Protein AF-A0A9D3WFK0-F1 (afdb_monomer_lite)

Sequence (139 aa):
MASHTPSLMKKAQTTSITYLSNSGHKHTTAAYNMHYFQNKQRVWCWKVLQEINKAKAWANTMHTVCHDRDNLWFRVTEFDRPNQGITSGQYRVHLRNKTCDCGKFDTLRYPCAHVIIACQNLRLNPMSYVDEVYKLETM

Radius of gyration: 16.82 Å; chains: 1; bounding box: 42×54×42 Å

Secondary structure (DSSP, 8-state):
----PPP----EEEEEEEE--TTSS--EEEEEEEEEEEETTEEEEHHHHHHHHHHHHHHTTSEEEEEETTTTEEEEEEEEEGGGTEEEEEEEEETTTTEETTSHHHHHSS--HHHHHHHHHTT--GGGGS-GGGB----

Foldseek 3Di:
DDPPDFDFDADWDFFWDFFDDPPPDDTDTDTDRFGWGDDPPFIFGPVLVVQVVVLQVQLVQKDKDDPDVVQLKIKIWAAPDVVVVHTPDIKIDGLVVQDIPVRCRRGVQADGSRLVNSCVVVVHDSVVSRDCSGTDPDD

Structure (mmCIF, N/CA/C/O backbone):
data_AF-A0A9D3WFK0-F1
#
_entry.id   AF-A0A9D3WFK0-F1
#
loop_
_atom_site.group_PDB
_atom_site.id
_atom_site.type_symbol
_atom_site.label_atom_id
_atom_site.label_alt_id
_atom_site.label_comp_id
_atom_site.label_asym_id
_atom_site.label_entity_id
_atom_site.label_seq_id
_atom_site.pdbx_PDB_ins_code
_atom_site.Cartn_x
_atom_site.Cartn_y
_atom_site.Cartn_z
_atom_site.occupancy
_atom_site.B_iso_or_equiv
_atom_site.auth_seq_id
_atom_site.auth_comp_id
_atom_site.auth_asym_id
_atom_site.auth_atom_id
_atom_site.pdbx_PDB_model_num
ATOM 1 N N . MET A 1 1 ? 3.572 29.839 17.561 1.00 33.81 1 MET A N 1
ATOM 2 C CA . MET A 1 1 ? 3.409 28.564 16.826 1.00 33.81 1 MET A CA 1
ATOM 3 C C . MET A 1 1 ? 3.117 27.479 17.849 1.00 33.81 1 MET A C 1
ATOM 5 O O . MET A 1 1 ? 4.014 27.116 18.595 1.00 33.81 1 MET A O 1
ATOM 9 N N . ALA A 1 2 ? 1.857 27.061 17.990 1.00 30.09 2 ALA A N 1
ATOM 10 C CA . ALA A 1 2 ? 1.472 26.084 19.006 1.00 30.09 2 ALA A CA 1
ATOM 11 C C . ALA A 1 2 ? 1.897 24.675 18.567 1.00 30.09 2 ALA A C 1
ATOM 13 O O . ALA A 1 2 ? 1.363 24.120 17.606 1.00 30.09 2 ALA A O 1
ATOM 14 N N . SER A 1 3 ? 2.870 24.110 19.275 1.00 39.09 3 SER A N 1
ATOM 15 C CA . SER A 1 3 ? 3.214 22.693 19.246 1.00 39.09 3 SER A CA 1
ATOM 16 C C . SER A 1 3 ? 2.056 21.900 19.853 1.00 39.09 3 SER A C 1
ATOM 18 O O . SER A 1 3 ? 1.992 21.661 21.055 1.00 39.09 3 SER A O 1
ATOM 20 N N . HIS A 1 4 ? 1.090 21.512 19.021 1.00 37.84 4 HIS A N 1
ATOM 21 C CA . HIS A 1 4 ? 0.042 20.592 19.445 1.00 37.84 4 HIS A CA 1
ATOM 22 C C . HIS A 1 4 ? 0.646 19.199 19.620 1.00 37.84 4 HIS A C 1
ATOM 24 O O . HIS A 1 4 ? 0.746 18.426 18.670 1.00 37.84 4 HIS A O 1
ATOM 30 N N . THR A 1 5 ? 1.058 18.893 20.848 1.00 40.41 5 THR A N 1
ATOM 31 C CA . THR A 1 5 ? 1.292 17.528 21.301 1.00 40.41 5 THR A CA 1
ATOM 32 C C . THR A 1 5 ? -0.044 16.781 21.262 1.00 40.41 5 THR A C 1
ATOM 34 O O . THR A 1 5 ? -1.011 17.191 21.906 1.00 40.41 5 THR A O 1
ATOM 37 N N . PRO A 1 6 ? -0.164 15.717 20.467 1.00 44.41 6 PRO A N 1
ATOM 38 C CA . PRO A 1 6 ? -1.389 14.932 20.441 1.00 44.41 6 PRO A CA 1
ATOM 39 C C . PRO A 1 6 ? -1.556 14.130 21.748 1.00 44.41 6 PRO A C 1
ATOM 41 O O . PRO A 1 6 ? -0.597 13.557 22.269 1.00 44.41 6 PRO A O 1
ATOM 44 N N . SER A 1 7 ? -2.771 14.130 22.307 1.00 47.78 7 SER A N 1
ATOM 45 C CA . SER A 1 7 ? -3.084 13.533 23.609 1.00 47.78 7 SER A CA 1
ATOM 46 C C . SER A 1 7 ? -3.236 12.008 23.518 1.00 47.78 7 SER A C 1
ATOM 48 O O . SER A 1 7 ? -3.993 11.464 22.714 1.00 47.78 7 SER A O 1
ATOM 50 N N . LEU A 1 8 ? -2.502 11.290 24.371 1.00 48.81 8 LEU A N 1
ATOM 51 C CA . LEU A 1 8 ? -2.543 9.832 24.471 1.00 48.81 8 LEU A CA 1
ATOM 52 C C . LEU A 1 8 ? -3.812 9.385 25.221 1.00 48.81 8 LEU A C 1
ATOM 54 O O . LEU A 1 8 ? -3.894 9.534 26.439 1.00 48.81 8 LEU A O 1
ATOM 58 N N . MET A 1 9 ? -4.777 8.777 24.528 1.00 50.19 9 MET A N 1
ATOM 59 C CA . MET A 1 9 ? -5.846 8.018 25.187 1.00 50.19 9 MET A CA 1
ATOM 60 C C . MET A 1 9 ? -5.346 6.612 25.537 1.00 50.19 9 MET A C 1
ATOM 62 O O . MET A 1 9 ? -5.127 5.786 24.660 1.00 50.19 9 MET A O 1
ATOM 66 N N . LYS A 1 10 ? -5.195 6.287 26.823 1.00 51.56 10 LYS A N 1
ATOM 67 C CA . LYS A 1 10 ? -4.809 4.935 27.275 1.00 51.56 10 LYS A CA 1
ATOM 68 C C . LYS A 1 10 ? -6.010 3.972 27.315 1.00 51.56 10 LYS A C 1
ATOM 70 O O . LYS A 1 10 ? -6.256 3.358 28.346 1.00 51.56 10 LYS A O 1
ATOM 75 N N . LYS A 1 11 ? -6.787 3.836 26.233 1.00 53.59 11 LYS A N 1
ATOM 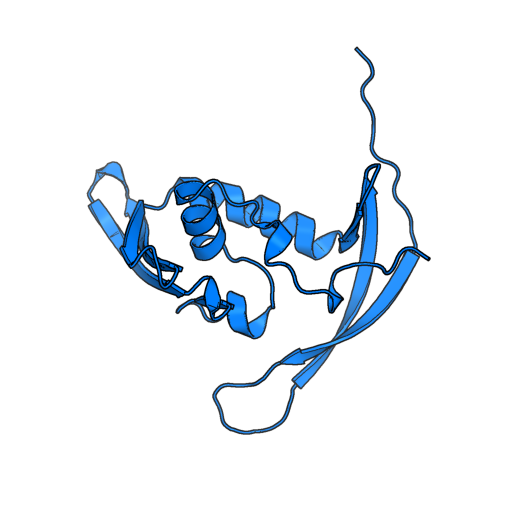76 C CA . LYS A 1 11 ? -7.819 2.783 26.156 1.00 53.59 11 LYS A CA 1
ATOM 77 C C . LYS A 1 11 ? -7.195 1.550 25.504 1.00 53.59 11 LYS A C 1
ATOM 79 O O . LYS A 1 11 ? -6.702 1.640 24.381 1.00 53.59 11 LYS A O 1
ATOM 84 N N . ALA A 1 12 ? -7.149 0.441 26.235 1.00 53.25 12 ALA A N 1
ATOM 85 C CA . ALA A 1 12 ? -6.748 -0.858 25.711 1.00 53.25 12 ALA A CA 1
ATOM 86 C C . ALA A 1 12 ? -8.015 -1.632 25.334 1.00 53.25 12 ALA A C 1
ATOM 88 O O . ALA A 1 12 ? -8.926 -1.744 26.153 1.00 53.25 12 ALA A O 1
ATOM 89 N N . GLN A 1 13 ? -8.085 -2.139 24.106 1.00 55.62 13 GLN A N 1
ATOM 90 C CA . GLN A 1 13 ? -9.112 -3.099 23.700 1.00 55.62 13 GLN A CA 1
ATOM 91 C C . GLN A 1 13 ? -8.408 -4.333 23.149 1.00 55.62 13 GLN A C 1
ATOM 93 O O . GLN A 1 13 ? -7.444 -4.219 22.386 1.00 55.62 13 GLN A O 1
ATOM 98 N N . THR A 1 14 ? -8.864 -5.507 23.568 1.00 52.34 14 THR A N 1
ATOM 99 C CA . THR A 1 14 ? -8.386 -6.779 23.034 1.00 52.34 14 THR A CA 1
ATOM 100 C C . THR A 1 14 ? -9.214 -7.097 21.799 1.00 52.34 14 THR A C 1
ATOM 102 O O . THR A 1 14 ? -10.397 -7.412 21.912 1.00 52.34 14 THR A O 1
ATOM 105 N N . THR A 1 15 ? -8.601 -6.998 20.621 1.00 55.69 15 THR A N 1
ATOM 106 C CA . THR A 1 15 ? -9.244 -7.388 19.361 1.00 55.69 15 THR A CA 1
ATOM 107 C C . THR A 1 15 ? -8.640 -8.704 18.890 1.00 55.69 15 THR A C 1
ATOM 109 O O . THR A 1 15 ? -7.419 -8.879 18.874 1.00 55.69 15 THR A O 1
ATOM 112 N N . SER A 1 16 ? -9.508 -9.644 18.528 1.00 54.06 16 SER A N 1
ATOM 113 C CA . SER A 1 16 ? -9.132 -10.927 17.941 1.00 54.06 16 SER A CA 1
ATOM 114 C C . SER A 1 16 ? -9.085 -10.776 16.426 1.00 54.06 16 SER A C 1
ATOM 116 O O . SER A 1 16 ? -10.117 -10.525 15.809 1.00 54.06 16 SER A O 1
ATOM 118 N N . ILE A 1 17 ? -7.904 -10.907 15.823 1.00 56.91 17 ILE A N 1
ATOM 119 C CA . ILE A 1 17 ? -7.765 -10.855 14.365 1.00 56.91 17 ILE A CA 1
ATOM 120 C C . ILE A 1 17 ? -7.639 -12.282 13.859 1.00 56.91 17 ILE A C 1
ATOM 122 O O . ILE A 1 17 ? -6.721 -13.004 14.246 1.00 56.91 17 ILE A O 1
ATOM 126 N N . THR A 1 18 ? -8.591 -12.686 13.025 1.00 52.53 18 THR A N 1
ATOM 127 C CA . THR A 1 18 ? -8.579 -13.966 12.323 1.00 52.53 18 THR A CA 1
ATOM 128 C C . THR A 1 18 ? -7.862 -13.805 10.990 1.00 52.53 18 THR A C 1
ATOM 130 O O . THR A 1 18 ? -8.271 -13.011 10.140 1.00 52.53 18 THR A O 1
ATOM 133 N N . TYR A 1 19 ? -6.794 -14.576 10.807 1.00 50.59 19 TYR A N 1
ATOM 134 C CA . TYR A 1 19 ? -6.048 -14.649 9.554 1.00 50.59 19 TYR A CA 1
ATOM 135 C C . TYR A 1 19 ? -6.403 -15.938 8.808 1.00 50.59 19 TYR A C 1
ATOM 137 O O . TYR A 1 19 ? -6.512 -17.003 9.419 1.00 50.59 19 TYR A O 1
ATOM 145 N N . LEU A 1 20 ? -6.590 -15.850 7.491 1.00 44.56 20 LEU A N 1
ATOM 146 C CA . LEU A 1 20 ? -6.671 -17.018 6.614 1.00 44.56 20 LEU A CA 1
ATOM 147 C C . LEU A 1 20 ? -5.239 -17.426 6.258 1.00 44.56 20 LEU A C 1
ATOM 149 O O . LEU A 1 20 ? -4.509 -16.653 5.646 1.00 44.56 20 LEU A O 1
ATOM 153 N N . SER A 1 21 ? -4.816 -18.618 6.676 1.00 43.50 21 SER A N 1
ATOM 154 C CA . SER A 1 21 ? -3.534 -19.183 6.259 1.00 43.50 21 SER A CA 1
ATOM 155 C C . SER A 1 21 ? -3.667 -19.758 4.842 1.00 43.50 21 SER A C 1
ATOM 157 O O . SER A 1 21 ? -4.624 -20.471 4.535 1.00 43.50 21 SER A O 1
ATOM 159 N N . ASN A 1 22 ? -2.681 -19.512 3.973 1.00 44.16 22 ASN A N 1
ATOM 160 C CA . ASN A 1 22 ? -2.626 -20.116 2.630 1.00 44.16 22 ASN A CA 1
ATOM 161 C C . ASN A 1 22 ? -2.440 -21.652 2.650 1.00 44.16 22 ASN A C 1
ATOM 163 O O . ASN A 1 22 ? -2.376 -22.272 1.593 1.00 44.16 22 ASN A O 1
ATOM 167 N N . SER A 1 23 ? -2.342 -22.281 3.828 1.00 47.25 23 SER A N 1
ATOM 168 C CA . SER A 1 23 ? -2.088 -23.717 4.000 1.00 47.25 23 SER A CA 1
ATOM 169 C C . SER A 1 23 ? -3.351 -24.570 4.180 1.00 47.25 23 SER A C 1
ATOM 171 O O . SER A 1 23 ? -3.248 -25.752 4.499 1.00 47.25 23 SER A O 1
ATOM 173 N N . GLY A 1 24 ? -4.552 -24.010 3.995 1.00 43.00 24 GLY A N 1
ATOM 174 C CA . GLY A 1 24 ? -5.801 -24.781 4.038 1.00 43.00 24 GLY A CA 1
ATOM 175 C C . GLY A 1 24 ? -6.195 -25.299 5.428 1.00 43.00 24 GLY A C 1
ATOM 176 O O . GLY A 1 24 ? -7.135 -26.085 5.533 1.00 43.00 24 GLY A O 1
ATOM 177 N N . HIS A 1 25 ? -5.528 -24.870 6.506 1.00 37.88 25 HIS A N 1
ATOM 178 C CA . HIS A 1 25 ? -5.871 -25.234 7.884 1.00 37.88 25 HIS A CA 1
ATOM 179 C C . HIS A 1 25 ? -6.002 -24.006 8.798 1.00 37.88 25 HIS A C 1
ATOM 181 O O . HIS A 1 25 ? -5.034 -23.291 9.040 1.00 37.88 25 HIS A O 1
ATOM 187 N N . LYS A 1 26 ? -7.236 -23.867 9.314 1.00 38.94 26 LYS A N 1
ATOM 188 C CA . LYS A 1 26 ? -7.761 -23.137 10.487 1.00 38.94 26 LYS A CA 1
ATOM 189 C C . LYS A 1 26 ? -7.297 -21.687 10.693 1.00 38.94 26 LYS A C 1
ATOM 191 O O . LYS A 1 26 ? -6.121 -21.406 10.883 1.00 38.94 26 LYS A O 1
ATOM 196 N N . HIS A 1 27 ? -8.292 -20.798 10.766 1.00 42.56 27 HIS A N 1
ATOM 197 C CA . HIS A 1 27 ? -8.186 -19.418 11.241 1.00 42.56 27 HIS A CA 1
ATOM 198 C C . HIS A 1 27 ? -7.263 -19.330 12.463 1.00 42.56 27 HIS A C 1
ATOM 200 O O . HIS A 1 27 ? -7.595 -19.847 13.530 1.00 42.56 27 HIS A O 1
ATOM 206 N N . THR A 1 28 ? -6.106 -18.687 12.322 1.00 44.47 28 THR A N 1
ATOM 207 C CA . THR A 1 28 ? -5.276 -18.346 13.476 1.00 44.47 28 THR A CA 1
ATOM 208 C C . THR A 1 28 ? -5.810 -17.045 14.057 1.00 44.47 28 THR A C 1
ATOM 210 O O . THR A 1 28 ? -5.829 -16.010 13.390 1.00 44.47 28 THR A O 1
ATOM 213 N N . THR A 1 29 ? -6.306 -17.109 15.292 1.00 44.22 29 THR A N 1
ATOM 214 C CA . THR A 1 29 ? -6.758 -15.933 16.038 1.00 44.22 29 THR A CA 1
ATOM 215 C C . THR A 1 29 ? -5.605 -15.433 16.892 1.00 44.22 29 THR A C 1
ATOM 217 O O . THR A 1 29 ? -5.255 -16.070 17.883 1.00 44.22 29 THR A O 1
ATOM 220 N N . ALA A 1 30 ? -5.013 -14.296 16.531 1.00 50.78 30 ALA A N 1
ATOM 221 C CA . ALA A 1 30 ? -4.087 -13.605 17.420 1.00 50.78 30 ALA A CA 1
ATOM 222 C C . ALA A 1 30 ? -4.845 -12.497 18.160 1.00 50.78 30 ALA A C 1
ATOM 224 O O . ALA A 1 30 ? -5.426 -11.602 17.541 1.00 50.78 30 ALA A O 1
ATOM 225 N N . ALA A 1 31 ? -4.860 -12.575 19.490 1.00 47.31 31 ALA A N 1
ATOM 226 C CA . ALA A 1 31 ? -5.373 -11.511 20.340 1.00 47.31 31 ALA A CA 1
ATOM 227 C C . ALA A 1 31 ? -4.259 -10.483 20.554 1.00 47.31 31 ALA A C 1
ATOM 229 O O . ALA A 1 31 ? -3.242 -10.778 21.183 1.00 47.31 31 ALA A O 1
ATOM 230 N N . TYR A 1 32 ? -4.445 -9.274 20.031 1.00 54.69 32 TYR A N 1
ATOM 231 C CA . TYR A 1 32 ? -3.521 -8.172 20.274 1.00 54.69 32 TYR A CA 1
ATOM 232 C C . TYR A 1 32 ? -4.150 -7.191 21.260 1.00 54.69 32 TYR A C 1
ATOM 234 O O . TYR A 1 32 ? -5.263 -6.706 21.052 1.00 54.69 32 TYR A O 1
ATOM 242 N N . ASN A 1 33 ? -3.419 -6.864 22.328 1.00 54.28 33 ASN A N 1
ATOM 243 C CA . ASN A 1 33 ? -3.745 -5.715 23.167 1.00 54.28 33 ASN A CA 1
ATOM 244 C C . ASN A 1 33 ? -3.447 -4.451 22.361 1.00 54.28 33 ASN A C 1
ATOM 246 O O . ASN A 1 33 ? -2.288 -4.073 22.173 1.00 54.28 33 ASN A O 1
ATOM 250 N N . MET A 1 34 ? -4.490 -3.823 21.827 1.00 65.25 34 MET A N 1
ATOM 251 C CA . MET A 1 34 ? -4.339 -2.645 20.991 1.00 65.25 34 MET A CA 1
ATOM 252 C C . MET A 1 34 ? -4.472 -1.377 21.827 1.00 65.25 34 MET A C 1
ATOM 254 O O . MET A 1 34 ? -5.490 -1.137 22.474 1.00 65.25 34 MET A O 1
ATOM 258 N N . HIS A 1 35 ? -3.428 -0.552 21.778 1.00 66.31 35 HIS A N 1
ATOM 259 C CA . HIS A 1 35 ? -3.442 0.811 22.296 1.00 66.31 35 HIS A CA 1
ATOM 260 C C . HIS A 1 35 ? -3.869 1.761 21.184 1.00 66.31 35 HIS A C 1
ATOM 262 O O . HIS A 1 35 ? -3.345 1.685 20.068 1.00 66.31 35 HIS A O 1
ATOM 268 N N . TYR A 1 36 ? -4.795 2.661 21.488 1.00 66.88 36 TYR A N 1
ATOM 269 C CA . TYR A 1 36 ? -5.351 3.589 20.515 1.00 66.88 36 TYR A CA 1
ATOM 270 C C . TYR A 1 36 ? -4.874 5.019 20.750 1.00 66.88 36 TYR A C 1
ATOM 272 O O . TYR A 1 36 ? -4.511 5.401 21.857 1.00 66.88 36 TYR A O 1
ATOM 280 N N . PHE A 1 37 ? -4.877 5.822 19.692 1.00 60.28 37 PHE A N 1
ATOM 281 C CA . PHE A 1 37 ? -4.472 7.218 19.747 1.00 60.28 37 PHE A CA 1
ATOM 282 C C . PHE A 1 37 ? -5.498 8.103 19.047 1.00 60.28 37 PHE A C 1
ATOM 284 O O . PHE A 1 37 ? -5.879 7.821 17.909 1.00 60.28 37 PHE A O 1
ATOM 291 N N . GLN A 1 38 ? -5.942 9.165 19.722 1.00 54.84 38 GLN A N 1
ATOM 292 C CA . GLN A 1 38 ? -6.946 10.091 19.208 1.00 54.84 38 GLN A CA 1
ATOM 293 C C . GLN A 1 38 ? -6.254 11.313 18.604 1.00 54.84 38 GLN A C 1
ATOM 295 O O . GLN A 1 38 ? -5.566 12.054 19.300 1.00 54.84 38 GLN A O 1
ATOM 300 N N . ASN A 1 39 ? -6.463 11.559 17.309 1.00 44.88 39 ASN A N 1
ATOM 301 C CA . ASN A 1 39 ? -6.078 12.827 16.697 1.00 44.88 39 ASN A CA 1
ATOM 302 C C . ASN A 1 39 ? -7.303 13.453 16.029 1.00 44.88 39 ASN A C 1
ATOM 304 O O . ASN A 1 39 ? -7.735 12.943 14.999 1.00 44.88 39 ASN A O 1
ATOM 308 N N . LYS A 1 40 ? -7.854 14.495 16.675 1.00 47.00 40 LYS A N 1
ATOM 309 C CA . LYS A 1 40 ? -8.961 15.429 16.344 1.00 47.00 40 LYS A CA 1
ATOM 310 C C . LYS A 1 40 ? -10.216 14.947 15.579 1.00 47.00 40 LYS A C 1
ATOM 312 O O . LYS A 1 40 ? -11.227 15.618 15.720 1.00 47.00 40 LYS A O 1
ATOM 317 N N . GLN A 1 41 ? -10.222 13.832 14.841 1.00 46.75 41 GLN A N 1
ATOM 318 C CA . GLN A 1 41 ? -11.389 13.248 14.157 1.00 46.75 41 GLN A CA 1
ATOM 319 C C . GLN A 1 41 ? -11.344 11.712 13.961 1.00 46.75 41 GLN A C 1
ATOM 321 O O . GLN A 1 41 ? -12.351 11.147 13.547 1.00 46.75 41 GLN A O 1
ATOM 326 N N . ARG A 1 42 ? -10.227 11.000 14.219 1.00 59.94 42 ARG A N 1
ATOM 327 C CA . ARG A 1 42 ? -10.164 9.520 14.102 1.00 59.94 42 ARG A CA 1
ATOM 328 C C . ARG A 1 42 ? -9.250 8.885 15.150 1.00 59.94 42 ARG A C 1
ATOM 330 O O . ARG A 1 42 ? -8.199 9.441 15.475 1.00 59.94 42 ARG A O 1
ATOM 337 N N . VAL A 1 43 ? -9.645 7.710 15.641 1.00 66.81 43 VAL A N 1
ATOM 338 C CA . VAL A 1 43 ? -8.902 6.914 16.624 1.00 66.81 43 VAL A CA 1
ATOM 339 C C . VAL A 1 43 ? -8.373 5.647 15.953 1.00 66.81 43 VAL A C 1
ATOM 341 O O . VAL A 1 43 ? -9.146 4.797 15.515 1.00 66.81 43 VAL A O 1
ATOM 344 N N . TRP A 1 44 ? -7.049 5.522 15.868 1.00 71.00 44 TRP A N 1
ATOM 345 C CA . TRP A 1 44 ? -6.383 4.368 15.255 1.00 71.00 44 TRP A CA 1
ATOM 346 C C . TRP A 1 44 ? -5.558 3.608 16.277 1.00 71.00 44 TRP A C 1
ATOM 348 O O . TRP A 1 44 ? -5.035 4.195 17.228 1.00 71.00 44 TRP A O 1
ATOM 358 N N . CYS A 1 45 ? -5.369 2.315 16.029 1.00 78.00 45 CYS A N 1
ATOM 359 C CA . CYS A 1 45 ? -4.347 1.542 16.712 1.00 78.00 45 CYS A CA 1
ATOM 360 C C . CYS A 1 45 ? -2.965 2.174 16.511 1.00 78.00 45 CYS A C 1
ATOM 362 O O . CYS A 1 45 ? -2.461 2.266 15.387 1.00 78.00 45 CYS A O 1
ATOM 364 N N . TRP A 1 46 ? -2.330 2.576 17.611 1.00 78.62 46 TRP A N 1
ATOM 365 C CA . TRP A 1 46 ? -1.014 3.208 17.613 1.00 78.62 46 TRP A CA 1
ATOM 366 C C . TRP A 1 46 ? 0.039 2.333 16.932 1.00 78.62 46 TRP A C 1
ATOM 368 O O . TRP A 1 46 ? 0.848 2.826 16.146 1.00 78.62 46 TRP A O 1
ATOM 378 N N . LYS A 1 47 ? -0.002 1.020 17.184 1.00 81.25 47 LYS A N 1
ATOM 379 C CA . LYS A 1 47 ? 0.941 0.071 16.589 1.00 81.25 47 LYS A CA 1
ATOM 380 C C . LYS A 1 47 ? 0.827 0.052 15.065 1.00 81.25 47 LYS A C 1
ATOM 382 O O . LYS A 1 47 ? 1.843 0.173 14.389 1.00 81.25 47 LYS A O 1
ATOM 387 N N . VAL A 1 48 ? -0.392 -0.021 14.527 1.00 85.12 48 VAL A N 1
ATOM 388 C CA . VAL A 1 48 ? -0.628 0.022 13.073 1.00 85.12 48 VAL A CA 1
ATOM 389 C C . VAL A 1 48 ? -0.172 1.350 12.484 1.00 85.12 48 VAL A C 1
ATOM 391 O O . VAL A 1 48 ? 0.516 1.364 11.468 1.00 85.12 48 VAL A O 1
ATOM 394 N N . LEU A 1 49 ? -0.483 2.468 13.145 1.00 85.38 49 LEU A N 1
ATOM 395 C CA . LEU A 1 49 ? -0.033 3.784 12.699 1.00 85.38 49 LEU A CA 1
ATOM 396 C C . LEU A 1 49 ? 1.501 3.864 12.626 1.00 85.38 49 LEU A C 1
ATOM 398 O O . LEU A 1 49 ? 2.052 4.402 11.664 1.00 85.38 49 LEU A O 1
ATOM 402 N N . GLN A 1 50 ? 2.194 3.303 13.618 1.00 85.81 50 GLN A N 1
ATOM 403 C CA . GLN A 1 50 ? 3.652 3.260 13.657 1.00 85.81 50 GLN A CA 1
ATOM 404 C C . GLN A 1 50 ? 4.228 2.405 12.519 1.00 85.81 50 GLN A C 1
ATOM 406 O O . GLN A 1 50 ? 5.159 2.846 11.847 1.00 85.81 50 GLN A O 1
ATOM 411 N N . GLU A 1 51 ? 3.670 1.218 12.270 1.00 89.00 51 GLU A N 1
ATOM 412 C CA . GLU A 1 51 ? 4.120 0.345 11.178 1.00 89.00 51 GLU A CA 1
ATOM 413 C C . GLU A 1 51 ? 3.849 0.962 9.797 1.00 89.00 51 GLU A C 1
ATOM 415 O O . GLU A 1 51 ? 4.731 0.945 8.940 1.00 89.00 51 GLU A O 1
ATOM 420 N N . ILE A 1 52 ? 2.700 1.617 9.599 1.00 90.88 52 ILE A N 1
ATOM 421 C CA . ILE A 1 52 ? 2.411 2.366 8.366 1.00 90.88 52 ILE A CA 1
ATOM 422 C C . ILE A 1 52 ? 3.413 3.507 8.175 1.00 90.88 52 ILE A C 1
ATOM 424 O O . ILE A 1 52 ? 3.905 3.720 7.069 1.00 90.88 52 ILE A O 1
ATOM 428 N N . ASN A 1 53 ? 3.747 4.249 9.233 1.00 89.94 53 ASN A N 1
ATOM 429 C CA . ASN A 1 53 ? 4.709 5.346 9.128 1.00 89.94 53 ASN A CA 1
ATOM 430 C C . ASN A 1 53 ? 6.126 4.855 8.802 1.00 89.94 53 ASN A C 1
ATOM 432 O O . ASN A 1 53 ? 6.802 5.489 7.995 1.00 89.94 53 ASN A O 1
ATOM 436 N N . LYS A 1 54 ? 6.555 3.708 9.344 1.00 90.88 54 LYS A N 1
ATOM 437 C CA . LYS A 1 54 ? 7.811 3.059 8.928 1.00 90.88 54 LYS A CA 1
ATOM 438 C C . LYS A 1 54 ? 7.753 2.627 7.462 1.00 90.88 54 LYS A C 1
ATOM 440 O O . LYS A 1 54 ? 8.676 2.901 6.700 1.00 90.88 54 LYS A O 1
ATOM 445 N N . ALA A 1 55 ? 6.648 2.004 7.054 1.00 93.25 55 ALA A N 1
ATOM 446 C CA . ALA A 1 55 ? 6.458 1.531 5.690 1.00 93.25 55 ALA A CA 1
ATOM 447 C C . ALA A 1 55 ? 6.449 2.678 4.664 1.00 93.25 55 ALA A C 1
ATOM 449 O O . ALA A 1 55 ? 6.944 2.486 3.560 1.00 93.25 55 ALA A O 1
ATOM 450 N N . LYS A 1 56 ? 5.973 3.882 5.023 1.00 93.44 56 LYS A N 1
ATOM 451 C CA . LYS A 1 56 ? 6.056 5.081 4.164 1.00 93.44 56 LYS A CA 1
ATOM 452 C C . LYS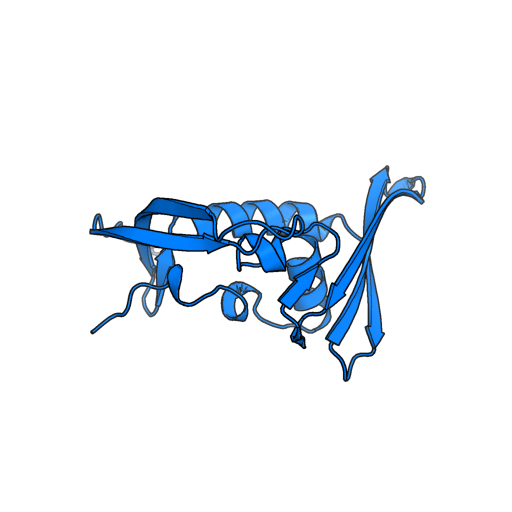 A 1 56 ? 7.492 5.457 3.804 1.00 93.44 56 LYS A C 1
ATOM 454 O O . LYS A 1 56 ? 7.741 5.820 2.661 1.00 93.44 56 LYS A O 1
ATOM 459 N N . ALA A 1 57 ? 8.421 5.389 4.758 1.00 90.12 57 ALA A N 1
ATOM 460 C CA . ALA A 1 57 ? 9.816 5.742 4.501 1.00 90.12 57 ALA A CA 1
ATOM 461 C C . ALA A 1 57 ? 10.440 4.802 3.461 1.00 90.12 57 ALA A C 1
ATOM 463 O O . ALA A 1 57 ? 11.091 5.261 2.529 1.00 90.12 57 ALA A O 1
ATOM 464 N N . TRP A 1 58 ? 10.169 3.503 3.585 1.00 91.12 58 TRP A N 1
ATOM 465 C CA . TRP A 1 58 ? 10.647 2.497 2.641 1.00 91.12 58 TRP A CA 1
ATOM 466 C C . TRP A 1 58 ? 9.926 2.554 1.289 1.00 91.12 58 TRP A C 1
ATOM 468 O O . TRP A 1 58 ? 10.557 2.431 0.248 1.00 91.12 58 TRP A O 1
ATOM 478 N N . ALA A 1 59 ? 8.617 2.815 1.280 1.00 93.69 59 ALA A N 1
ATOM 479 C CA . ALA A 1 59 ? 7.839 2.974 0.053 1.00 93.69 59 ALA A CA 1
ATOM 480 C C . ALA A 1 59 ? 8.457 4.025 -0.884 1.00 93.69 59 ALA A C 1
ATOM 482 O O . ALA A 1 59 ? 8.539 3.803 -2.085 1.00 93.69 59 ALA A O 1
ATOM 483 N N . ASN A 1 60 ? 8.972 5.128 -0.336 1.00 89.31 60 ASN A N 1
ATOM 484 C CA . ASN A 1 60 ? 9.581 6.204 -1.121 1.00 89.31 60 ASN A CA 1
ATOM 485 C C . ASN A 1 60 ? 10.901 5.814 -1.821 1.00 89.31 60 ASN A C 1
ATOM 487 O O . ASN A 1 60 ? 11.410 6.603 -2.612 1.00 89.31 60 ASN A O 1
ATOM 491 N N . THR A 1 61 ? 11.471 4.637 -1.540 1.00 90.44 61 THR A N 1
ATOM 492 C CA . THR A 1 61 ? 12.695 4.144 -2.199 1.00 90.44 61 THR A CA 1
ATOM 493 C C . THR A 1 61 ? 12.406 3.134 -3.312 1.00 90.44 61 THR A C 1
ATOM 495 O O . THR A 1 61 ? 13.337 2.597 -3.909 1.00 90.44 61 THR A O 1
ATOM 498 N N . MET A 1 62 ? 11.133 2.822 -3.563 1.00 94.12 62 MET A N 1
ATOM 499 C CA . MET A 1 62 ? 10.698 1.836 -4.552 1.00 94.12 62 MET A CA 1
ATOM 500 C C . MET A 1 62 ? 10.249 2.517 -5.848 1.00 94.12 62 MET A C 1
ATOM 502 O O . MET A 1 62 ? 9.956 3.711 -5.881 1.00 94.12 62 MET A O 1
ATOM 506 N N . HIS A 1 63 ? 10.129 1.735 -6.919 1.00 94.94 63 HIS A N 1
ATOM 507 C CA . HIS A 1 63 ? 9.501 2.176 -8.164 1.00 94.94 63 HIS A CA 1
ATOM 508 C C . HIS A 1 63 ? 8.156 1.477 -8.335 1.00 94.94 63 HIS A C 1
ATOM 510 O O . HIS A 1 63 ? 8.051 0.278 -8.089 1.00 94.94 63 HIS A O 1
ATOM 516 N N . THR A 1 64 ? 7.130 2.200 -8.777 1.00 96.12 64 THR A N 1
ATOM 517 C CA . THR A 1 64 ? 5.796 1.638 -9.017 1.00 96.12 64 THR A CA 1
ATOM 518 C C . THR A 1 64 ? 5.331 1.929 -10.434 1.00 96.12 64 THR A C 1
ATOM 520 O O . THR A 1 64 ? 5.490 3.040 -10.936 1.00 96.12 64 THR A O 1
ATOM 523 N N . VAL A 1 65 ? 4.736 0.925 -11.070 1.00 96.50 65 VAL A N 1
ATOM 524 C CA . VAL A 1 65 ? 4.106 1.017 -12.386 1.00 96.50 65 VAL A CA 1
ATOM 525 C C . VAL A 1 65 ? 2.648 0.609 -12.238 1.00 96.50 65 VAL A C 1
ATOM 527 O O . VAL A 1 65 ? 2.348 -0.507 -11.805 1.00 96.50 65 VAL A O 1
ATOM 530 N N . CYS A 1 66 ? 1.746 1.515 -12.609 1.00 94.88 66 CYS A N 1
ATOM 531 C CA . CYS A 1 66 ? 0.337 1.193 -12.798 1.00 94.88 66 CYS A CA 1
ATOM 532 C C . CYS A 1 66 ? 0.203 0.399 -14.095 1.00 94.88 66 CYS A C 1
ATOM 534 O O . CYS A 1 66 ? 0.565 0.905 -15.156 1.00 94.88 66 CYS A O 1
ATOM 536 N N . HIS A 1 67 ? -0.278 -0.837 -14.007 1.00 92.88 67 HIS A N 1
ATOM 537 C CA . HIS A 1 67 ? -0.501 -1.661 -15.195 1.00 92.88 67 HIS A CA 1
ATOM 538 C C . HIS A 1 67 ? -1.961 -1.641 -15.637 1.00 92.88 67 HIS A C 1
ATOM 540 O O . HIS A 1 67 ? -2.233 -1.641 -16.831 1.00 92.88 67 HIS A O 1
ATOM 546 N N . ASP A 1 68 ? -2.890 -1.606 -14.682 1.00 92.62 68 ASP A N 1
ATOM 547 C CA . ASP A 1 68 ? -4.318 -1.486 -14.955 1.00 92.62 68 ASP A CA 1
ATOM 548 C C . ASP A 1 68 ? -4.953 -0.576 -13.905 1.00 92.62 68 ASP A C 1
ATOM 550 O O . ASP A 1 68 ? -5.093 -0.923 -12.726 1.00 92.62 68 ASP A O 1
ATOM 554 N N . ARG A 1 69 ? -5.305 0.631 -14.344 1.00 91.88 69 ARG A N 1
ATOM 555 C CA . ARG A 1 69 ? -5.857 1.661 -13.470 1.00 91.88 69 ARG A CA 1
ATOM 556 C C . ARG A 1 69 ? -7.301 1.365 -13.070 1.00 91.88 69 ARG A C 1
ATOM 558 O O . ARG A 1 69 ? -7.673 1.701 -11.948 1.00 91.88 69 ARG A O 1
ATOM 565 N N . ASP A 1 70 ? -8.082 0.722 -13.932 1.00 91.06 70 ASP A N 1
ATOM 566 C CA . ASP A 1 70 ? -9.498 0.437 -13.681 1.00 91.06 70 ASP A CA 1
ATOM 567 C C . ASP A 1 70 ? -9.650 -0.681 -12.644 1.00 91.06 70 ASP A C 1
ATOM 569 O O . ASP A 1 70 ? -10.484 -0.605 -11.730 1.00 91.06 70 ASP A O 1
ATOM 573 N N . ASN A 1 71 ? -8.760 -1.674 -12.709 1.00 91.50 71 ASN A N 1
ATOM 574 C CA . ASN A 1 71 ? -8.684 -2.766 -11.739 1.00 91.50 71 ASN A CA 1
ATOM 575 C C . ASN A 1 71 ? -7.792 -2.454 -10.523 1.00 91.50 71 ASN A C 1
ATOM 577 O O . ASN A 1 71 ? -7.753 -3.232 -9.565 1.00 91.50 71 ASN A O 1
ATOM 581 N N . LEU A 1 72 ? -7.146 -1.283 -10.498 1.00 95.69 72 LEU A N 1
ATOM 582 C CA . LEU A 1 72 ? -6.219 -0.850 -9.448 1.00 95.69 72 LEU A CA 1
ATOM 583 C C . LEU A 1 72 ? -5.084 -1.865 -9.215 1.00 95.69 72 LEU A C 1
ATOM 585 O O . LEU A 1 72 ? -4.797 -2.251 -8.072 1.00 95.69 72 LEU A O 1
ATOM 589 N N . TRP A 1 73 ? -4.464 -2.299 -10.311 1.00 96.56 73 TRP A N 1
ATOM 590 C CA . TRP A 1 73 ? -3.378 -3.269 -10.339 1.00 96.56 73 TRP A CA 1
ATOM 591 C C . TRP A 1 73 ? -2.033 -2.611 -10.670 1.00 96.56 73 TRP A C 1
ATOM 593 O O . TRP A 1 73 ? -1.880 -1.875 -11.651 1.00 96.56 73 TRP A O 1
ATOM 603 N N . PHE A 1 74 ? -1.038 -2.903 -9.834 1.00 98.25 74 PHE A N 1
ATOM 604 C CA . PHE A 1 74 ? 0.282 -2.283 -9.865 1.00 98.25 74 PHE A CA 1
ATOM 605 C C . PHE A 1 74 ? 1.384 -3.330 -9.778 1.00 98.25 74 PHE A C 1
ATOM 607 O O . PHE A 1 74 ? 1.228 -4.375 -9.141 1.00 98.25 74 PHE A O 1
ATOM 614 N N . ARG A 1 75 ? 2.539 -2.995 -10.352 1.00 98.06 75 ARG A N 1
ATOM 615 C CA . ARG A 1 75 ? 3.808 -3.679 -10.109 1.00 98.06 75 ARG A CA 1
ATOM 616 C C . ARG A 1 75 ? 4.732 -2.728 -9.377 1.00 98.06 75 ARG A C 1
ATOM 618 O O . ARG A 1 75 ? 4.973 -1.620 -9.848 1.00 98.06 75 ARG A O 1
ATOM 625 N N . VAL A 1 76 ? 5.264 -3.184 -8.256 1.00 97.69 76 VAL A N 1
ATOM 626 C CA . VAL A 1 76 ? 6.229 -2.447 -7.450 1.00 97.69 76 VAL A CA 1
ATOM 627 C C . VAL A 1 76 ? 7.563 -3.173 -7.505 1.00 97.69 76 VAL A C 1
ATOM 629 O O . VAL A 1 76 ? 7.616 -4.383 -7.305 1.00 97.69 76 VAL A O 1
ATOM 632 N N . THR A 1 77 ? 8.627 -2.433 -7.783 1.00 97.06 77 THR A N 1
ATOM 633 C CA . THR A 1 77 ? 10.002 -2.924 -7.811 1.00 97.06 77 THR A CA 1
ATOM 634 C C . THR A 1 77 ? 10.749 -2.382 -6.599 1.00 97.06 77 THR A C 1
ATOM 636 O O . THR A 1 77 ? 10.810 -1.166 -6.390 1.00 97.06 77 THR A O 1
ATOM 639 N N . GLU A 1 78 ? 11.321 -3.291 -5.818 1.00 95.75 78 GLU A N 1
ATOM 640 C CA . GLU A 1 78 ? 12.269 -2.985 -4.749 1.00 95.75 78 GLU A CA 1
ATOM 641 C C . GLU A 1 78 ? 13.693 -2.946 -5.299 1.00 95.75 78 GLU A C 1
ATOM 643 O O . GLU A 1 78 ? 14.040 -3.720 -6.194 1.00 95.75 78 GLU A O 1
ATOM 648 N N . PHE A 1 79 ? 14.526 -2.071 -4.738 1.00 91.88 79 PHE A N 1
ATOM 649 C CA . PHE A 1 79 ? 15.924 -1.924 -5.128 1.00 91.88 79 PHE A CA 1
ATOM 650 C C . PHE A 1 79 ? 16.844 -2.065 -3.922 1.00 91.88 79 PHE A C 1
ATOM 652 O O . PHE A 1 79 ? 16.666 -1.359 -2.930 1.00 91.88 79 PHE A O 1
ATOM 659 N N . ASP A 1 80 ? 17.885 -2.885 -4.064 1.00 87.62 80 ASP A N 1
ATOM 660 C CA . ASP A 1 80 ? 19.004 -2.931 -3.118 1.00 87.62 80 ASP A CA 1
ATOM 661 C C . ASP A 1 80 ? 19.927 -1.736 -3.348 1.00 87.62 80 ASP A C 1
ATOM 663 O O . ASP A 1 80 ? 20.469 -1.145 -2.414 1.00 87.62 80 ASP A O 1
ATOM 667 N N . ARG A 1 81 ? 20.120 -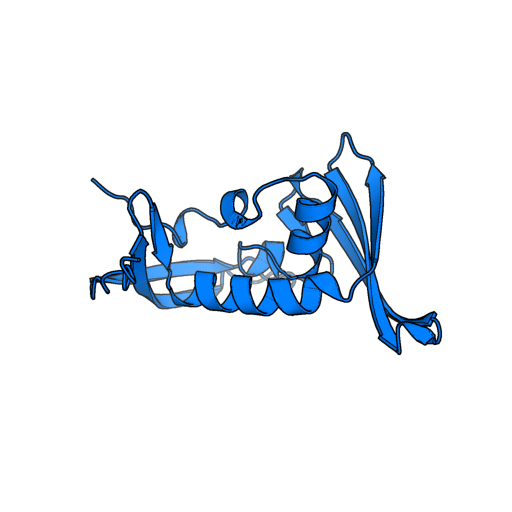1.374 -4.625 1.00 86.06 81 ARG A N 1
ATOM 668 C CA . ARG A 1 81 ? 20.967 -0.255 -5.050 1.00 86.06 81 ARG A CA 1
ATOM 669 C C . ARG A 1 81 ? 20.274 0.513 -6.176 1.00 86.06 81 ARG A C 1
ATOM 671 O O . ARG A 1 81 ? 20.528 0.217 -7.346 1.00 86.06 81 ARG A O 1
ATOM 678 N N . PRO A 1 82 ? 19.435 1.516 -5.847 1.00 81.12 82 PRO A N 1
ATOM 679 C CA . PRO A 1 82 ? 18.651 2.260 -6.835 1.00 81.12 82 PRO A CA 1
ATOM 680 C C . PRO A 1 82 ? 19.505 2.839 -7.970 1.00 81.12 82 PRO A C 1
ATOM 682 O O . PRO A 1 82 ? 19.172 2.688 -9.140 1.00 81.12 82 PRO A O 1
ATOM 685 N N . ASN A 1 83 ? 20.670 3.402 -7.633 1.00 85.31 83 ASN A N 1
ATOM 686 C CA . ASN A 1 83 ? 21.573 4.043 -8.599 1.00 85.31 83 ASN A CA 1
ATOM 687 C C . ASN A 1 83 ? 22.249 3.061 -9.573 1.00 85.31 83 ASN A C 1
ATOM 689 O O . ASN A 1 83 ? 22.817 3.491 -10.569 1.00 85.31 83 ASN A O 1
ATOM 693 N N . GLN A 1 84 ? 22.227 1.759 -9.275 1.00 87.00 84 GLN A N 1
ATOM 694 C CA . GLN A 1 84 ? 22.817 0.706 -10.111 1.00 87.00 84 GLN A CA 1
ATOM 695 C C . GLN A 1 84 ? 21.744 -0.142 -10.811 1.00 87.00 84 GLN A C 1
ATOM 697 O O . GLN A 1 84 ? 22.084 -1.075 -11.531 1.00 87.00 84 GLN A O 1
ATOM 702 N N . GLY A 1 85 ? 20.455 0.142 -10.579 1.00 84.88 85 GLY A N 1
ATOM 703 C CA . GLY A 1 85 ? 19.347 -0.648 -11.120 1.00 84.88 85 GLY A CA 1
ATOM 704 C C . GLY A 1 85 ? 19.240 -2.067 -10.548 1.00 84.88 85 GLY A C 1
ATOM 705 O O . GLY A 1 85 ? 18.518 -2.886 -11.106 1.00 84.88 85 GLY A O 1
ATOM 706 N N . ILE A 1 86 ? 19.938 -2.375 -9.448 1.00 89.12 86 ILE A N 1
ATOM 707 C CA . ILE A 1 86 ? 19.911 -3.710 -8.836 1.00 89.12 86 ILE A CA 1
ATOM 708 C C . ILE A 1 86 ? 18.626 -3.855 -8.022 1.00 89.12 86 ILE A C 1
ATOM 710 O O . ILE A 1 86 ? 18.427 -3.149 -7.026 1.00 89.12 86 ILE A O 1
ATOM 714 N N . THR A 1 87 ? 17.761 -4.768 -8.463 1.00 91.62 87 THR A N 1
ATOM 715 C CA . THR A 1 87 ? 16.443 -5.020 -7.874 1.00 91.62 87 THR A CA 1
ATOM 716 C C . THR A 1 87 ? 16.475 -6.168 -6.873 1.00 91.62 87 THR A C 1
ATOM 718 O O . THR A 1 87 ? 16.963 -7.245 -7.212 1.00 91.62 87 THR A O 1
ATOM 721 N N . SER A 1 88 ? 15.869 -5.977 -5.703 1.00 91.88 88 SER A N 1
ATOM 72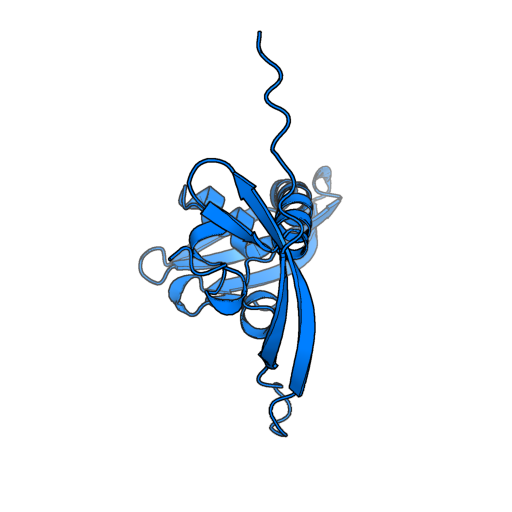2 C CA . SER A 1 88 ? 15.709 -7.029 -4.683 1.00 91.88 88 SER A CA 1
ATOM 723 C C . SER A 1 88 ? 14.491 -7.913 -4.957 1.00 91.88 88 SER A C 1
ATOM 725 O O . SER A 1 88 ? 14.449 -9.071 -4.551 1.00 91.88 88 SER A O 1
ATOM 727 N N . GLY A 1 89 ? 13.478 -7.373 -5.640 1.00 94.75 89 GLY A N 1
ATOM 728 C CA . GLY A 1 89 ? 12.246 -8.099 -5.924 1.00 94.75 89 GLY A CA 1
ATOM 729 C C . GLY A 1 89 ? 11.200 -7.274 -6.662 1.00 94.75 89 GLY A C 1
ATOM 730 O O . GLY A 1 89 ? 11.267 -6.044 -6.729 1.00 94.75 89 GLY A O 1
ATOM 731 N N . GLN A 1 90 ? 10.210 -7.973 -7.214 1.00 96.44 90 GLN A N 1
ATOM 732 C CA . GLN A 1 90 ? 9.027 -7.380 -7.827 1.00 96.44 90 GLN A CA 1
ATOM 733 C C . GLN A 1 90 ? 7.770 -7.961 -7.194 1.00 96.44 90 GLN A C 1
ATOM 735 O O . GLN A 1 90 ? 7.664 -9.169 -7.003 1.00 96.44 90 GLN A O 1
ATOM 740 N N . TYR A 1 91 ? 6.809 -7.089 -6.911 1.00 97.62 91 TYR A N 1
ATOM 741 C CA . TYR A 1 91 ? 5.589 -7.437 -6.197 1.00 97.62 91 TYR A CA 1
ATOM 742 C C . TYR A 1 91 ? 4.388 -6.874 -6.935 1.00 97.62 91 TYR A C 1
ATOM 744 O O . TYR A 1 91 ? 4.369 -5.706 -7.335 1.00 97.62 91 TYR A O 1
ATOM 752 N N . ARG A 1 92 ? 3.356 -7.695 -7.099 1.00 97.88 92 ARG A N 1
ATOM 753 C CA . ARG A 1 92 ? 2.052 -7.255 -7.584 1.00 97.88 92 ARG A CA 1
ATOM 754 C C . ARG A 1 92 ? 1.224 -6.764 -6.408 1.00 97.88 92 ARG A C 1
ATOM 756 O O . ARG A 1 92 ? 1.178 -7.395 -5.351 1.00 97.88 92 ARG A O 1
ATOM 763 N N . VAL A 1 93 ? 0.557 -5.637 -6.617 1.00 98.19 93 VAL A N 1
ATOM 764 C CA . VAL A 1 93 ? -0.393 -5.044 -5.675 1.00 98.19 93 VAL A CA 1
ATOM 765 C C . VAL A 1 93 ? -1.739 -4.943 -6.369 1.00 98.19 93 VAL A C 1
ATOM 767 O O . VAL A 1 93 ? -1.828 -4.407 -7.473 1.00 98.19 93 VAL A O 1
ATOM 770 N N . HIS A 1 94 ? -2.789 -5.422 -5.708 1.00 97.44 94 HIS A N 1
ATOM 771 C CA . HIS A 1 94 ? -4.162 -5.279 -6.170 1.00 97.44 94 HIS A CA 1
ATOM 772 C C . HIS A 1 94 ? -4.959 -4.521 -5.109 1.00 97.44 94 HIS A C 1
ATOM 774 O O . HIS A 1 94 ? -5.429 -5.099 -4.129 1.00 97.44 94 HIS A O 1
ATOM 780 N N . LEU A 1 95 ? -5.118 -3.205 -5.289 1.00 96.75 95 LEU A N 1
ATOM 781 C CA . LEU A 1 95 ? -5.742 -2.365 -4.257 1.00 96.75 95 LEU A CA 1
ATOM 782 C C . LEU A 1 95 ? -7.221 -2.712 -4.059 1.00 96.75 95 LEU A C 1
ATOM 784 O O . LEU A 1 95 ? -7.689 -2.742 -2.924 1.00 96.75 95 LEU A O 1
ATOM 788 N N . ARG A 1 96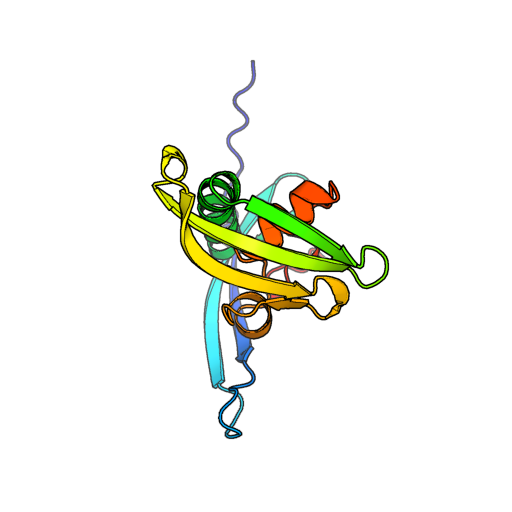 ? -7.948 -3.018 -5.146 1.00 94.25 96 ARG A N 1
ATOM 789 C CA . ARG A 1 96 ? -9.361 -3.435 -5.082 1.00 94.25 96 ARG A CA 1
ATOM 790 C C . ARG A 1 96 ? -9.549 -4.722 -4.273 1.00 94.25 96 ARG A C 1
ATOM 792 O O . ARG A 1 96 ? -10.406 -4.761 -3.398 1.00 94.25 96 ARG A O 1
ATOM 799 N N . ASN A 1 97 ? -8.714 -5.731 -4.520 1.00 93.69 97 ASN A N 1
ATOM 800 C CA . ASN A 1 97 ? -8.810 -7.038 -3.861 1.00 93.69 97 ASN A CA 1
ATOM 801 C C . ASN A 1 97 ? -8.083 -7.078 -2.510 1.00 93.69 97 ASN A C 1
ATOM 803 O O . ASN A 1 97 ? -8.092 -8.102 -1.839 1.00 93.69 97 ASN A O 1
ATOM 807 N N . LYS A 1 98 ? -7.456 -5.966 -2.113 1.00 94.75 98 LYS A N 1
ATOM 808 C CA . LYS A 1 98 ? -6.656 -5.831 -0.895 1.00 94.75 98 LYS A CA 1
ATOM 809 C C . LYS A 1 98 ? -5.548 -6.884 -0.757 1.00 94.75 98 LYS A C 1
ATOM 811 O O . LYS A 1 98 ? -5.296 -7.384 0.335 1.00 94.75 98 LYS A O 1
ATOM 816 N N . THR A 1 99 ? -4.865 -7.205 -1.856 1.00 95.94 99 THR A N 1
ATOM 817 C CA . THR A 1 99 ? -3.776 -8.193 -1.863 1.00 95.94 99 THR A CA 1
ATOM 818 C C . THR A 1 99 ? -2.448 -7.594 -2.306 1.00 95.94 99 THR A C 1
ATOM 820 O O . THR A 1 99 ? -2.381 -6.607 -3.049 1.00 95.94 99 THR A O 1
ATOM 823 N N . CYS A 1 100 ? -1.366 -8.199 -1.825 1.00 96.94 100 CYS A N 1
ATOM 824 C CA . CYS A 1 100 ? -0.008 -7.908 -2.249 1.00 96.94 100 CYS A CA 1
ATOM 825 C C . CYS A 1 100 ? 0.794 -9.208 -2.240 1.00 96.94 100 CYS A C 1
ATOM 827 O O . CYS A 1 100 ? 0.675 -9.975 -1.291 1.00 96.94 100 CYS A O 1
ATOM 829 N N . ASP A 1 101 ? 1.672 -9.418 -3.222 1.00 97.25 101 ASP A N 1
ATOM 830 C CA . ASP A 1 101 ? 2.512 -10.628 -3.275 1.00 97.25 101 ASP A CA 1
ATOM 831 C C . ASP A 1 101 ? 3.398 -10.824 -2.023 1.00 97.25 101 ASP A C 1
ATOM 833 O O . ASP A 1 101 ? 3.831 -11.937 -1.749 1.00 97.25 101 ASP A O 1
ATOM 837 N N . CYS A 1 102 ? 3.647 -9.780 -1.218 1.00 94.25 102 CYS A N 1
ATOM 838 C CA . CYS A 1 102 ? 4.368 -9.925 0.051 1.00 94.25 102 CYS A CA 1
ATOM 839 C C . CYS A 1 102 ? 3.531 -10.548 1.189 1.00 94.25 102 CYS A C 1
ATOM 841 O O . CYS A 1 102 ? 4.038 -10.676 2.304 1.00 94.25 102 CYS A O 1
ATOM 843 N N . GLY A 1 103 ? 2.247 -10.856 0.964 1.00 90.88 103 GLY A N 1
ATOM 844 C CA . GLY A 1 103 ? 1.326 -11.482 1.928 1.00 90.88 103 GLY A CA 1
ATOM 845 C C . GLY A 1 103 ? 0.859 -10.572 3.072 1.00 90.88 103 GLY A C 1
ATOM 846 O O . GLY A 1 103 ? -0.055 -10.896 3.826 1.00 90.88 103 GLY A O 1
ATOM 847 N N . LYS A 1 104 ? 1.485 -9.404 3.252 1.00 90.88 104 LYS A N 1
ATOM 848 C CA . LYS A 1 104 ? 1.184 -8.522 4.388 1.00 90.88 104 LYS A CA 1
ATOM 849 C C . LYS A 1 104 ? -0.176 -7.849 4.269 1.00 90.88 104 LYS A C 1
ATOM 851 O O . LYS A 1 104 ? -0.787 -7.588 5.295 1.00 90.88 104 LYS A O 1
ATOM 856 N N . PHE A 1 105 ? -0.630 -7.521 3.062 1.00 92.88 105 PHE A N 1
ATOM 857 C CA . PHE A 1 105 ? -1.851 -6.729 2.909 1.00 92.88 105 PHE A CA 1
ATOM 858 C C . PHE A 1 105 ? -3.108 -7.557 3.205 1.00 92.88 105 PHE A C 1
ATOM 860 O O . PHE A 1 105 ? -3.970 -7.124 3.965 1.00 92.88 105 PHE A O 1
ATOM 867 N N . ASP A 1 106 ? -3.153 -8.772 2.672 1.00 88.88 106 ASP A N 1
ATOM 868 C CA . ASP A 1 106 ? -4.202 -9.763 2.892 1.00 88.88 106 ASP A CA 1
ATOM 869 C C . ASP A 1 106 ? -4.147 -10.333 4.314 1.00 88.88 106 ASP A C 1
ATOM 871 O O . ASP A 1 106 ? -5.173 -10.390 4.991 1.00 88.88 106 ASP A O 1
ATOM 875 N N . THR A 1 107 ? -2.950 -10.671 4.808 1.00 85.31 107 THR A N 1
ATOM 876 C CA . THR A 1 107 ? -2.803 -11.217 6.159 1.00 85.31 107 THR A CA 1
ATOM 877 C C . THR A 1 107 ? -3.007 -10.124 7.200 1.00 85.31 107 THR A C 1
ATOM 879 O O . THR A 1 107 ? -3.922 -10.197 8.002 1.00 85.31 107 THR A O 1
ATOM 882 N N . LEU A 1 108 ? -2.211 -9.056 7.209 1.00 88.00 108 LEU A N 1
ATOM 883 C CA . LEU A 1 108 ? -2.257 -8.067 8.293 1.00 88.00 108 LEU A CA 1
ATOM 884 C C . LEU A 1 108 ? -3.418 -7.077 8.163 1.00 88.00 108 LEU A C 1
ATOM 886 O O . LEU A 1 108 ? -3.646 -6.307 9.087 1.00 88.00 108 LEU A O 1
ATOM 890 N N . ARG A 1 109 ? -4.161 -7.084 7.049 1.00 90.19 109 ARG A N 1
ATOM 891 C CA . ARG A 1 109 ? -5.352 -6.242 6.826 1.00 90.19 109 ARG A CA 1
ATOM 892 C C . ARG A 1 109 ? -5.080 -4.734 6.989 1.00 90.19 109 ARG A C 1
ATOM 894 O O . ARG A 1 109 ? -5.954 -3.947 7.353 1.00 90.19 109 ARG A O 1
ATOM 901 N N . TYR A 1 110 ? -3.852 -4.308 6.706 1.00 92.50 110 TYR A N 1
ATOM 902 C CA . TYR A 1 110 ? -3.470 -2.904 6.560 1.00 92.50 110 TYR A CA 1
ATOM 903 C C . TYR A 1 110 ? -2.365 -2.755 5.498 1.00 92.50 110 TYR A C 1
ATOM 905 O O . TYR A 1 110 ? -1.701 -3.738 5.157 1.00 92.50 110 TYR A O 1
ATOM 913 N N . PRO A 1 111 ? -2.142 -1.545 4.949 1.00 96.25 111 PRO A N 1
ATOM 914 C CA . PRO A 1 111 ? -1.171 -1.324 3.877 1.00 96.25 111 PRO A CA 1
ATOM 915 C C . PRO A 1 111 ? 0.268 -1.690 4.249 1.00 96.25 111 PRO A C 1
ATOM 917 O O . PRO A 1 111 ? 0.813 -1.187 5.232 1.00 96.25 111 PRO A O 1
ATOM 920 N N . CYS A 1 112 ? 0.923 -2.478 3.398 1.00 96.75 112 CYS A N 1
ATOM 921 C CA . CYS A 1 112 ? 2.380 -2.603 3.375 1.00 96.75 112 CYS A CA 1
ATOM 922 C C . CYS A 1 112 ? 3.026 -1.464 2.557 1.00 96.75 112 CYS A C 1
ATOM 924 O O . CYS A 1 112 ? 2.330 -0.646 1.952 1.00 96.75 112 CYS A O 1
ATOM 926 N N . ALA A 1 113 ? 4.361 -1.419 2.493 1.00 97.25 113 ALA A N 1
ATOM 927 C CA . ALA A 1 113 ? 5.089 -0.403 1.724 1.00 97.25 113 ALA A CA 1
ATOM 928 C C . ALA A 1 113 ? 4.707 -0.395 0.229 1.00 97.25 113 ALA A C 1
ATOM 930 O O . ALA A 1 113 ? 4.485 0.677 -0.334 1.00 97.25 113 ALA A O 1
ATOM 931 N N . HIS A 1 114 ? 4.517 -1.570 -0.388 1.00 97.88 114 HIS A N 1
ATOM 932 C CA . HIS A 1 114 ? 4.083 -1.686 -1.789 1.00 97.88 114 HIS A CA 1
ATOM 933 C C . HIS A 1 114 ? 2.704 -1.064 -2.029 1.00 97.88 114 HIS A C 1
ATOM 935 O O . HIS A 1 114 ? 2.481 -0.365 -3.016 1.00 97.88 114 HIS A O 1
ATOM 941 N N . VAL A 1 115 ? 1.772 -1.280 -1.099 1.00 98.06 115 VAL A N 1
ATOM 942 C CA . VAL A 1 115 ? 0.427 -0.689 -1.153 1.00 98.06 115 VAL A CA 1
ATOM 943 C C . VAL A 1 115 ? 0.504 0.823 -0.974 1.00 98.06 115 VAL A C 1
ATOM 945 O O . VAL A 1 115 ? -0.200 1.554 -1.667 1.00 98.06 115 VAL A O 1
ATOM 948 N N . ILE A 1 116 ? 1.374 1.308 -0.084 1.00 98.12 116 ILE A N 1
ATOM 949 C CA . ILE A 1 116 ? 1.558 2.742 0.161 1.00 98.12 116 ILE A CA 1
ATOM 950 C C . ILE A 1 116 ? 2.065 3.456 -1.094 1.00 98.12 116 ILE A C 1
ATOM 952 O O . ILE A 1 116 ? 1.475 4.472 -1.461 1.00 98.12 116 ILE A O 1
ATOM 956 N N . ILE A 1 117 ? 3.089 2.934 -1.781 1.00 97.81 117 ILE A N 1
ATOM 957 C CA . ILE A 1 117 ? 3.583 3.571 -3.012 1.00 97.81 117 ILE A CA 1
ATOM 958 C C . ILE A 1 117 ? 2.540 3.510 -4.144 1.00 97.81 117 ILE A C 1
ATOM 960 O O . ILE A 1 117 ? 2.363 4.485 -4.874 1.00 97.81 117 ILE A O 1
ATOM 964 N N . ALA A 1 118 ? 1.765 2.423 -4.253 1.00 97.56 118 ALA A N 1
ATOM 965 C CA . ALA A 1 118 ? 0.638 2.353 -5.189 1.00 97.56 118 ALA A CA 1
ATOM 966 C C . ALA A 1 118 ? -0.451 3.399 -4.867 1.00 97.56 118 ALA A C 1
ATOM 968 O O . ALA A 1 118 ? -0.944 4.086 -5.762 1.00 97.56 118 ALA A O 1
ATOM 969 N N . CYS A 1 119 ? -0.780 3.596 -3.584 1.00 96.94 119 CYS A N 1
ATOM 970 C CA . CYS A 1 119 ? -1.699 4.650 -3.148 1.00 96.94 119 CYS A CA 1
ATOM 971 C C . CYS A 1 119 ? -1.163 6.046 -3.491 1.00 96.94 119 CYS A C 1
ATOM 973 O O . CYS A 1 119 ? -1.915 6.870 -4.005 1.00 96.94 119 CYS A O 1
ATOM 975 N N . GLN A 1 120 ? 0.127 6.310 -3.254 1.00 95.75 120 GLN A N 1
ATOM 976 C CA . GLN A 1 120 ? 0.771 7.582 -3.601 1.00 95.75 120 GLN A CA 1
ATOM 977 C C . GLN A 1 120 ? 0.694 7.863 -5.108 1.00 95.75 120 GLN A C 1
ATOM 979 O O . GLN A 1 120 ? 0.373 8.988 -5.491 1.00 95.75 120 GLN A O 1
ATOM 984 N N . ASN A 1 121 ? 0.908 6.845 -5.952 1.00 95.38 121 ASN A N 1
ATOM 985 C CA . ASN A 1 121 ? 0.795 6.960 -7.409 1.00 95.38 121 ASN A CA 1
ATOM 986 C C . ASN A 1 121 ? -0.601 7.437 -7.851 1.00 95.38 121 ASN A C 1
ATOM 988 O O . ASN A 1 121 ? -0.717 8.274 -8.743 1.00 95.38 121 ASN A O 1
ATOM 992 N N . LEU A 1 122 ? -1.654 6.978 -7.166 1.00 94.50 122 LEU A N 1
ATOM 993 C CA . LEU A 1 122 ? -3.040 7.392 -7.407 1.00 94.50 122 LEU A CA 1
ATOM 994 C C . LEU A 1 122 ? -3.514 8.580 -6.556 1.00 94.50 122 LEU A C 1
ATOM 996 O O . LEU A 1 122 ? -4.676 8.970 -6.659 1.00 94.50 122 LEU A O 1
ATOM 1000 N N . ARG A 1 123 ? -2.653 9.152 -5.703 1.00 94.19 123 ARG A N 1
ATOM 1001 C CA . ARG A 1 123 ? -3.018 10.176 -4.702 1.00 94.19 123 ARG A CA 1
ATOM 1002 C C . ARG A 1 123 ? -4.134 9.727 -3.743 1.00 94.19 123 ARG A C 1
ATOM 1004 O O . ARG A 1 123 ? -4.891 10.546 -3.227 1.00 94.19 123 ARG A O 1
ATOM 1011 N N . LEU A 1 124 ? -4.227 8.426 -3.484 1.00 94.38 124 LEU A N 1
ATOM 1012 C CA . LEU A 1 124 ? -5.140 7.848 -2.502 1.00 94.38 124 LEU A CA 1
ATOM 1013 C C . LEU A 1 124 ? -4.532 7.925 -1.101 1.00 94.38 124 LEU A C 1
ATOM 1015 O O . LEU A 1 124 ? -3.321 7.809 -0.921 1.00 94.38 124 LEU A O 1
ATOM 1019 N N . ASN A 1 125 ? -5.383 8.073 -0.085 1.00 93.50 125 ASN A N 1
ATOM 1020 C CA . ASN A 1 125 ? -4.954 8.000 1.308 1.00 93.50 125 ASN A CA 1
ATOM 1021 C C . ASN A 1 125 ? -4.742 6.528 1.710 1.00 93.50 125 ASN A C 1
ATOM 1023 O O . ASN A 1 125 ? -5.737 5.816 1.814 1.00 93.50 125 ASN A O 1
ATOM 1027 N N . PRO A 1 126 ? -3.518 6.063 2.038 1.00 92.69 126 PRO A N 1
ATOM 1028 C CA . PRO A 1 126 ? -3.300 4.668 2.434 1.00 92.69 126 PRO A CA 1
ATOM 1029 C C . PRO A 1 126 ? -4.145 4.249 3.645 1.00 92.69 126 PRO A C 1
ATOM 1031 O O . PRO A 1 126 ? -4.539 3.093 3.762 1.00 92.69 126 PRO A O 1
ATOM 1034 N N . MET A 1 127 ? -4.491 5.191 4.530 1.00 90.94 127 MET A N 1
ATOM 1035 C CA . MET A 1 127 ? -5.306 4.905 5.714 1.00 90.94 127 MET A CA 1
ATOM 1036 C C . MET A 1 127 ? -6.729 4.427 5.377 1.00 90.94 127 MET A C 1
ATOM 1038 O O . MET A 1 127 ? -7.378 3.848 6.244 1.00 90.94 127 MET A O 1
ATOM 1042 N N . SER A 1 128 ? -7.238 4.638 4.154 1.00 92.00 128 SER A N 1
ATOM 1043 C CA . SER A 1 128 ? -8.546 4.098 3.740 1.00 92.00 128 SER A CA 1
ATOM 1044 C C . SER A 1 128 ? -8.545 2.573 3.596 1.00 92.00 128 SER A C 1
ATOM 1046 O O . SER A 1 128 ? -9.606 1.958 3.657 1.00 92.00 128 SER A O 1
ATOM 1048 N N . TYR A 1 129 ? -7.367 1.963 3.450 1.00 93.25 129 TYR A N 1
ATOM 1049 C CA . TYR A 1 129 ? -7.186 0.520 3.305 1.00 93.25 129 TYR A CA 1
ATOM 1050 C C . TYR A 1 129 ? -6.887 -0.195 4.630 1.00 93.25 129 TYR A C 1
ATOM 1052 O O . TYR A 1 129 ? -6.675 -1.405 4.634 1.00 93.25 129 TYR A O 1
ATOM 1060 N N . VAL A 1 130 ? -6.871 0.531 5.752 1.00 90.06 130 VAL A N 1
ATOM 1061 C CA . VAL A 1 130 ? -6.768 -0.066 7.087 1.00 90.06 130 VAL A CA 1
ATOM 1062 C C . VAL A 1 130 ? -8.128 -0.621 7.493 1.00 90.06 130 VAL A C 1
ATOM 1064 O O . VAL A 1 130 ? -9.144 0.083 7.444 1.00 90.06 130 VAL A O 1
ATOM 1067 N N . ASP A 1 131 ? -8.133 -1.884 7.899 1.00 88.12 131 ASP A N 1
ATOM 1068 C CA . ASP A 1 131 ? -9.332 -2.592 8.324 1.00 88.12 131 ASP A CA 1
ATOM 1069 C C . ASP A 1 131 ? -9.974 -1.996 9.585 1.00 88.12 131 ASP A C 1
ATOM 1071 O O . ASP A 1 131 ? -9.329 -1.322 10.393 1.00 88.12 131 ASP A O 1
ATOM 1075 N N . GLU A 1 132 ? -11.275 -2.222 9.734 1.00 83.69 132 GLU A N 1
ATOM 1076 C CA . GLU A 1 132 ? -12.082 -1.702 10.835 1.00 83.69 132 GLU A CA 1
ATOM 1077 C C . GLU A 1 132 ? -11.699 -2.308 12.177 1.00 83.69 132 GLU A C 1
ATOM 1079 O O . GLU A 1 132 ? -11.774 -1.605 13.177 1.00 83.69 132 GLU A O 1
ATOM 1084 N N . VAL A 1 133 ? -11.146 -3.527 12.200 1.00 80.81 133 VAL A N 1
ATOM 1085 C CA . VAL A 1 133 ? -10.610 -4.127 13.435 1.00 80.81 133 VAL A CA 1
ATOM 1086 C C . VAL A 1 133 ? -9.516 -3.276 14.090 1.00 80.81 133 VAL A C 1
ATOM 1088 O O . VAL A 1 133 ? -9.247 -3.444 15.275 1.00 80.81 133 VAL A O 1
ATOM 1091 N N . TYR A 1 134 ? -8.887 -2.363 13.334 1.00 80.94 134 TYR A N 1
ATOM 1092 C CA . TYR A 1 134 ? -7.858 -1.436 13.811 1.00 80.94 134 TYR A CA 1
ATOM 1093 C C . TYR A 1 134 ? -8.365 -0.023 14.126 1.00 80.94 134 TYR A C 1
ATOM 1095 O O . TYR A 1 134 ? -7.573 0.849 14.518 1.00 80.94 134 TYR A O 1
ATOM 1103 N N . LYS A 1 135 ? -9.665 0.213 13.943 1.00 77.94 135 LYS A N 1
ATOM 1104 C CA . LYS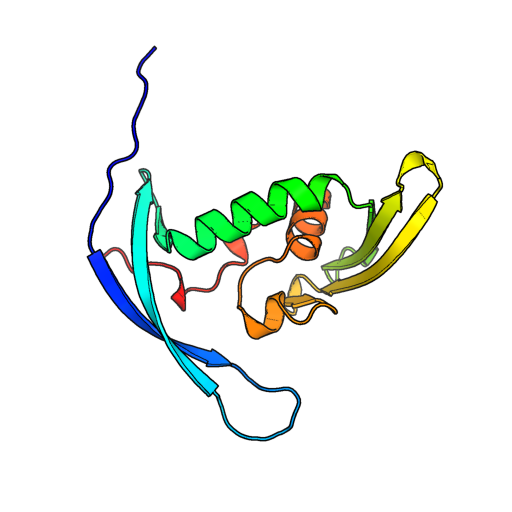 A 1 135 ? -10.355 1.463 14.251 1.00 77.94 135 LYS A CA 1
ATOM 1105 C C . LYS A 1 135 ? -11.086 1.281 15.572 1.00 77.94 135 LYS A C 1
ATOM 1107 O O . LYS A 1 135 ? -11.709 0.253 15.803 1.00 77.94 135 LYS A O 1
ATOM 1112 N N . LEU A 1 136 ? -11.007 2.281 16.441 1.00 69.75 136 LEU A N 1
ATOM 1113 C CA . LEU A 1 136 ? -11.901 2.314 17.591 1.00 69.75 136 LEU A CA 1
ATOM 1114 C C . LEU A 1 136 ? -13.237 2.884 17.108 1.00 69.75 136 LEU A C 1
ATOM 1116 O O . LEU A 1 136 ? -13.251 3.993 16.569 1.00 69.75 136 LEU A O 1
ATOM 1120 N N . GLU A 1 137 ? -14.332 2.149 17.298 1.00 59.91 137 GLU A N 1
ATOM 1121 C CA . GLU A 1 137 ? -15.675 2.719 17.181 1.00 59.91 137 GLU A CA 1
ATOM 1122 C C . GLU A 1 137 ? -15.789 3.860 18.198 1.00 59.91 137 GLU A C 1
ATOM 1124 O O . GLU A 1 137 ? -15.798 3.653 19.414 1.00 59.91 137 GLU A O 1
ATOM 1129 N N . THR A 1 138 ? -15.783 5.094 17.706 1.00 52.22 138 THR A N 1
ATOM 1130 C CA . THR A 1 138 ? -16.201 6.247 18.496 1.00 52.22 138 THR A CA 1
ATOM 1131 C C . THR A 1 138 ? -17.722 6.262 18.479 1.00 52.22 138 THR A C 1
ATOM 1133 O O . THR A 1 138 ? -18.297 6.624 17.454 1.00 52.22 138 THR A O 1
ATOM 1136 N N . MET A 1 139 ? -18.336 5.810 19.578 1.00 40.41 139 MET A N 1
ATOM 1137 C CA . MET A 1 139 ? -19.724 6.154 19.913 1.00 40.41 139 MET A CA 1
ATOM 1138 C C . MET A 1 139 ? -19.867 7.667 20.067 1.00 40.41 139 MET A C 1
ATOM 1140 O O . MET A 1 139 ? -18.900 8.288 20.575 1.00 40.41 139 MET A O 1
#

Organism: NCBI:txid47602

InterPro domains:
  IPR006564 Zinc finger, PMZ-type [SM00575] (98-125)
  IPR007527 Zinc finger, SWIM-type [PF04434] (91-121)
  IPR007527 Zinc finger, SWIM-type [PS50966] (91-123)

pLDDT: mean 77.61, std 20.93, range [30.09, 98.25]